Protein AF-A0A9D4JCU2-F1 (afdb_monomer_lite)

Sequence (73 aa):
MRELGRFLVRARMYDNEIHVHLRDIIDATTFPLVVTVTNALCQYDEETKKYTNPFLALKLGHLLKKAARILTT

pLDDT: mean 79.36, std 7.95, range [53.19, 88.31]

Structure (mmCIF, N/CA/C/O backbone):
data_AF-A0A9D4JCU2-F1
#
_entry.id   AF-A0A9D4JCU2-F1
#
loop_
_atom_site.group_PDB
_atom_site.id
_atom_site.type_symbol
_atom_site.label_atom_id
_atom_site.label_alt_id
_atom_site.label_comp_id
_atom_site.label_asym_id
_atom_site.label_entity_id
_atom_site.label_seq_id
_atom_site.pdbx_PDB_ins_code
_atom_site.Cartn_x
_atom_site.Cartn_y
_atom_site.Cartn_z
_atom_site.occupancy
_atom_site.B_iso_or_equiv
_atom_site.auth_seq_id
_atom_site.auth_comp_id
_atom_site.auth_asym_id
_atom_site.auth_atom_id
_atom_site.pdbx_PDB_model_num
ATOM 1 N N . MET A 1 1 ? 1.944 14.479 -4.955 1.00 60.44 1 MET A N 1
ATOM 2 C CA . MET A 1 1 ? 3.351 14.007 -4.942 1.00 60.44 1 MET A CA 1
ATOM 3 C C . MET A 1 1 ? 3.903 13.903 -3.521 1.00 60.44 1 MET A C 1
ATOM 5 O O . MET A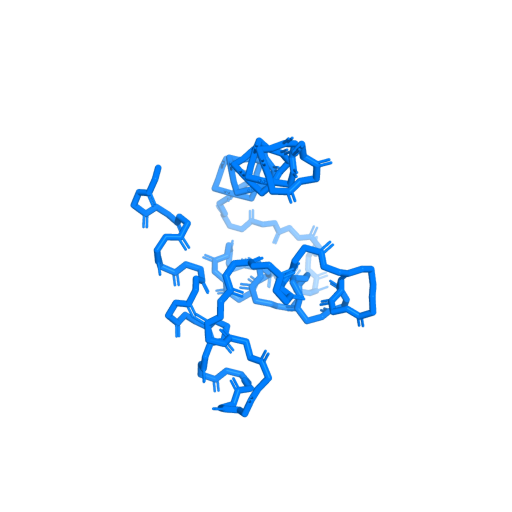 1 1 ? 4.539 12.900 -3.235 1.00 60.44 1 MET A O 1
ATOM 9 N N . ARG A 1 2 ? 3.628 14.850 -2.603 1.00 78.00 2 ARG A N 1
ATOM 10 C CA . ARG A 1 2 ? 4.060 14.741 -1.190 1.00 78.00 2 ARG A CA 1
ATOM 11 C C . ARG A 1 2 ? 3.527 13.493 -0.472 1.00 78.00 2 ARG A C 1
ATOM 13 O O . ARG A 1 2 ? 4.276 12.873 0.273 1.00 78.00 2 ARG A O 1
ATOM 20 N N . GLU A 1 3 ? 2.278 13.095 -0.714 1.00 81.38 3 GLU A N 1
ATOM 21 C CA . GLU A 1 3 ? 1.717 11.870 -0.119 1.00 81.38 3 GLU A CA 1
ATOM 22 C C . GLU A 1 3 ? 2.411 10.600 -0.615 1.00 81.38 3 GLU A C 1
ATOM 24 O O . GLU A 1 3 ? 2.624 9.675 0.155 1.00 81.38 3 GLU A O 1
ATOM 29 N N . LEU A 1 4 ? 2.829 10.596 -1.880 1.00 79.56 4 LEU A N 1
ATOM 30 C CA . LEU A 1 4 ? 3.554 9.492 -2.508 1.00 79.56 4 LEU A CA 1
ATOM 31 C C . LEU A 1 4 ? 4.947 9.315 -1.879 1.00 79.56 4 LEU A C 1
ATOM 33 O O . LEU A 1 4 ? 5.364 8.203 -1.578 1.00 79.56 4 LEU A O 1
ATOM 37 N N . GLY A 1 5 ? 5.633 10.427 -1.593 1.00 79.62 5 GLY A N 1
ATOM 38 C CA . GLY A 1 5 ? 6.889 10.408 -0.838 1.00 79.62 5 GLY A CA 1
ATOM 39 C C . GLY A 1 5 ? 6.709 9.913 0.601 1.00 79.62 5 GLY A C 1
ATOM 40 O O . GLY A 1 5 ? 7.500 9.105 1.075 1.00 79.62 5 GLY A O 1
ATOM 41 N N . ARG A 1 6 ? 5.637 10.330 1.292 1.00 82.44 6 ARG A N 1
ATOM 42 C CA . ARG A 1 6 ? 5.302 9.805 2.632 1.00 82.44 6 ARG A CA 1
ATOM 43 C C . ARG A 1 6 ? 4.998 8.308 2.607 1.00 82.44 6 ARG A C 1
ATOM 45 O O . ARG A 1 6 ? 5.387 7.600 3.531 1.00 82.44 6 ARG A O 1
ATOM 52 N N . PHE A 1 7 ? 4.334 7.846 1.554 1.00 84.50 7 PHE A N 1
ATOM 53 C CA . PHE A 1 7 ? 4.063 6.436 1.313 1.00 84.50 7 PHE A CA 1
ATOM 54 C 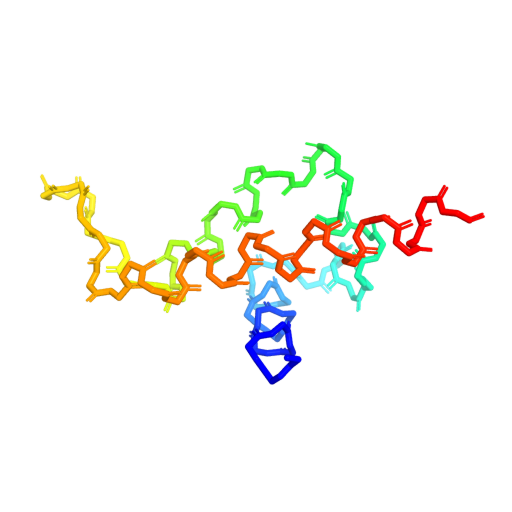C . PHE A 1 7 ? 5.342 5.629 1.120 1.00 84.50 7 PHE A C 1
ATOM 56 O O . PHE A 1 7 ? 5.519 4.647 1.824 1.00 84.50 7 PHE A O 1
ATOM 63 N N . LEU A 1 8 ? 6.275 6.091 0.287 1.00 81.12 8 LEU A N 1
ATOM 64 C CA . LEU A 1 8 ? 7.591 5.462 0.125 1.00 81.12 8 LEU A CA 1
ATOM 65 C C . LEU A 1 8 ? 8.370 5.365 1.442 1.00 81.12 8 LEU A C 1
ATOM 67 O O . LEU A 1 8 ? 8.896 4.311 1.783 1.00 81.12 8 LEU A O 1
ATOM 71 N N . VAL A 1 9 ? 8.413 6.456 2.213 1.00 84.06 9 VAL A N 1
ATOM 72 C CA . VAL A 1 9 ? 9.099 6.470 3.516 1.00 84.06 9 VAL A CA 1
ATOM 73 C C . VAL A 1 9 ? 8.461 5.473 4.481 1.00 84.06 9 VAL A C 1
ATOM 75 O O . VAL A 1 9 ? 9.176 4.787 5.205 1.00 84.06 9 VAL A O 1
ATOM 78 N N . ARG A 1 10 ? 7.127 5.366 4.487 1.00 82.94 10 ARG A N 1
ATOM 79 C CA . ARG A 1 10 ? 6.421 4.382 5.313 1.00 82.94 10 ARG A CA 1
ATOM 80 C C . ARG A 1 10 ? 6.609 2.959 4.807 1.00 82.94 10 ARG A C 1
ATOM 82 O O . ARG A 1 10 ? 6.854 2.094 5.630 1.00 82.94 10 ARG A O 1
ATOM 89 N N . ALA A 1 11 ? 6.574 2.719 3.501 1.00 80.50 11 ALA A N 1
ATOM 90 C CA . ALA A 1 11 ? 6.845 1.407 2.919 1.00 80.50 11 ALA A CA 1
ATOM 91 C C . ALA A 1 11 ? 8.232 0.894 3.323 1.00 80.50 11 ALA A C 1
ATOM 93 O O . ALA A 1 11 ? 8.355 -0.246 3.753 1.00 80.50 11 ALA A O 1
ATOM 94 N N . ARG A 1 12 ? 9.237 1.779 3.333 1.00 80.06 12 ARG A N 1
ATOM 95 C CA . ARG A 1 12 ? 10.594 1.464 3.800 1.00 80.06 12 ARG A CA 1
ATOM 96 C C . ARG A 1 12 ? 10.675 1.080 5.283 1.00 80.06 12 ARG A C 1
ATOM 98 O O . ARG A 1 12 ? 11.586 0.370 5.684 1.00 80.06 12 ARG A O 1
ATOM 105 N N . MET A 1 13 ? 9.748 1.559 6.115 1.00 79.19 13 MET A N 1
ATOM 106 C CA . MET A 1 13 ? 9.673 1.145 7.522 1.00 79.19 13 MET A CA 1
ATOM 107 C C . MET A 1 13 ? 9.082 -0.259 7.687 1.00 79.19 13 MET A C 1
ATOM 109 O O . MET A 1 13 ? 9.378 -0.910 8.683 1.00 79.19 13 MET A O 1
ATOM 113 N N . TYR A 1 14 ? 8.243 -0.703 6.746 1.00 76.00 14 TYR A N 1
ATOM 114 C CA . TYR A 1 14 ? 7.650 -2.042 6.758 1.00 76.00 14 TYR A CA 1
ATOM 115 C C . TYR A 1 14 ? 8.569 -3.087 6.127 1.00 76.00 14 TYR A C 1
ATOM 117 O O . TYR A 1 14 ? 8.579 -4.224 6.582 1.00 76.00 14 TYR A O 1
ATOM 125 N N . ASP A 1 15 ? 9.353 -2.695 5.124 1.00 70.38 15 ASP A N 1
ATOM 126 C CA . ASP A 1 15 ? 10.333 -3.561 4.483 1.00 70.38 15 ASP A CA 1
ATOM 127 C C . ASP A 1 15 ? 11.582 -2.748 4.110 1.00 70.38 15 ASP A C 1
ATOM 129 O O . ASP A 1 15 ? 11.521 -1.798 3.322 1.00 70.38 15 ASP A O 1
ATOM 133 N N . ASN A 1 16 ? 12.713 -3.077 4.742 1.00 65.06 16 ASN A N 1
ATOM 134 C CA . ASN A 1 16 ? 13.965 -2.331 4.585 1.00 65.06 16 ASN A CA 1
ATOM 135 C C . ASN A 1 16 ? 14.769 -2.743 3.342 1.00 65.06 16 ASN A C 1
ATOM 137 O O . ASN A 1 16 ? 15.674 -2.001 2.955 1.00 65.06 16 ASN A O 1
ATOM 141 N N . GLU A 1 17 ? 14.460 -3.887 2.726 1.00 58.09 17 GLU A N 1
ATOM 142 C CA . GLU A 1 17 ? 15.295 -4.495 1.682 1.00 58.09 17 GLU A CA 1
ATOM 143 C C . GLU A 1 17 ? 14.710 -4.334 0.272 1.00 58.09 17 GLU A C 1
ATOM 145 O O . GLU A 1 17 ? 15.473 -4.181 -0.680 1.00 58.09 17 GLU A O 1
ATOM 150 N N . ILE A 1 18 ? 13.383 -4.303 0.112 1.00 53.88 18 ILE A N 1
ATOM 151 C CA . ILE A 1 18 ? 12.747 -4.579 -1.188 1.00 53.88 18 ILE A CA 1
ATOM 152 C C . ILE A 1 18 ? 12.149 -3.317 -1.845 1.00 53.88 18 ILE A C 1
ATOM 154 O O . ILE A 1 18 ? 11.974 -3.266 -3.060 1.00 53.88 18 ILE A O 1
ATOM 158 N N . HIS A 1 19 ? 11.856 -2.244 -1.098 1.00 59.00 19 HIS A N 1
ATOM 159 C CA . HIS A 1 19 ? 10.998 -1.150 -1.603 1.00 59.00 19 HIS A CA 1
ATOM 160 C C . HIS A 1 19 ? 11.645 0.239 -1.605 1.00 59.00 19 HIS A C 1
ATOM 162 O O . HIS A 1 19 ? 11.026 1.244 -1.244 1.00 59.00 19 HIS A O 1
ATOM 168 N N . VAL A 1 20 ? 12.905 0.319 -2.038 1.00 60.12 20 VAL A N 1
ATOM 169 C CA . VAL A 1 20 ? 13.619 1.603 -2.177 1.00 60.12 20 VAL A CA 1
ATOM 170 C C . VAL A 1 20 ? 13.091 2.419 -3.363 1.00 60.12 20 VAL A C 1
ATOM 172 O O . VAL A 1 20 ? 13.112 3.654 -3.328 1.00 60.12 20 VAL A O 1
ATOM 175 N N . HIS A 1 21 ? 12.575 1.754 -4.400 1.00 70.81 21 HIS A N 1
ATOM 176 C CA . HIS A 1 21 ? 12.133 2.409 -5.622 1.00 70.81 21 HIS A CA 1
ATOM 177 C C . HIS A 1 21 ? 10.639 2.265 -5.856 1.00 70.81 21 HIS A C 1
ATOM 179 O O . HIS A 1 21 ? 10.003 1.268 -5.535 1.00 70.81 21 HIS A O 1
ATOM 185 N N . LEU A 1 22 ? 10.081 3.289 -6.501 1.00 73.50 22 LEU A N 1
ATOM 186 C CA . LEU A 1 22 ? 8.679 3.301 -6.889 1.00 73.50 22 LEU A CA 1
ATOM 187 C C . LEU A 1 22 ? 8.322 2.115 -7.793 1.00 73.50 22 LEU A C 1
ATOM 189 O O . LEU A 1 22 ? 7.197 1.643 -7.739 1.00 73.50 22 LEU A O 1
ATOM 193 N N . ARG A 1 23 ? 9.283 1.642 -8.596 1.00 74.56 23 ARG A N 1
ATOM 194 C CA . ARG A 1 23 ? 9.116 0.540 -9.546 1.00 74.56 23 ARG A CA 1
ATOM 195 C C . ARG A 1 23 ? 8.802 -0.785 -8.856 1.00 74.56 23 ARG A C 1
ATOM 197 O O . ARG A 1 23 ? 7.873 -1.453 -9.290 1.00 74.56 23 ARG A O 1
ATOM 204 N N . ASP A 1 24 ? 9.502 -1.105 -7.772 1.00 74.12 24 ASP A N 1
ATOM 205 C CA . ASP A 1 24 ? 9.264 -2.322 -6.990 1.00 74.12 24 ASP A CA 1
ATOM 206 C C . ASP A 1 24 ? 7.862 -2.339 -6.378 1.00 74.12 24 ASP A C 1
ATOM 208 O O . ASP A 1 24 ? 7.207 -3.371 -6.346 1.00 74.12 24 ASP A O 1
ATOM 212 N N . ILE A 1 25 ? 7.355 -1.174 -5.972 1.00 75.69 25 ILE A N 1
ATOM 213 C CA . ILE A 1 25 ? 6.054 -1.053 -5.298 1.00 75.69 25 ILE A CA 1
ATOM 214 C C . ILE A 1 25 ? 4.864 -1.123 -6.270 1.00 75.69 25 ILE A C 1
ATOM 216 O O . ILE A 1 25 ? 3.709 -1.271 -5.875 1.00 75.69 25 ILE A O 1
ATOM 220 N N . ILE A 1 26 ? 5.127 -0.959 -7.563 1.00 77.44 26 ILE A N 1
ATOM 221 C CA . ILE A 1 26 ? 4.105 -1.061 -8.608 1.00 77.44 26 ILE A CA 1
ATOM 222 C C . ILE A 1 26 ? 3.929 -2.519 -9.047 1.00 77.44 26 ILE A C 1
ATOM 224 O O . ILE A 1 26 ? 2.941 -2.846 -9.705 1.00 77.44 26 ILE A O 1
ATOM 228 N N . ASP A 1 27 ? 4.855 -3.400 -8.669 1.00 78.81 27 ASP A N 1
ATOM 229 C CA . ASP A 1 27 ? 4.758 -4.811 -8.990 1.00 78.81 27 ASP A CA 1
ATOM 230 C C . ASP A 1 27 ? 3.590 -5.479 -8.246 1.00 78.81 27 ASP A C 1
ATOM 232 O O . ASP A 1 27 ? 3.361 -5.245 -7.055 1.00 78.81 27 ASP A O 1
ATOM 236 N N . ALA A 1 28 ? 2.848 -6.339 -8.947 1.00 75.94 28 ALA A N 1
ATOM 237 C CA . ALA A 1 28 ? 1.684 -7.026 -8.395 1.00 75.94 28 ALA A CA 1
ATOM 238 C C . ALA A 1 28 ? 2.036 -7.936 -7.205 1.00 75.94 28 ALA A C 1
ATOM 240 O O . ALA A 1 28 ? 1.192 -8.149 -6.333 1.0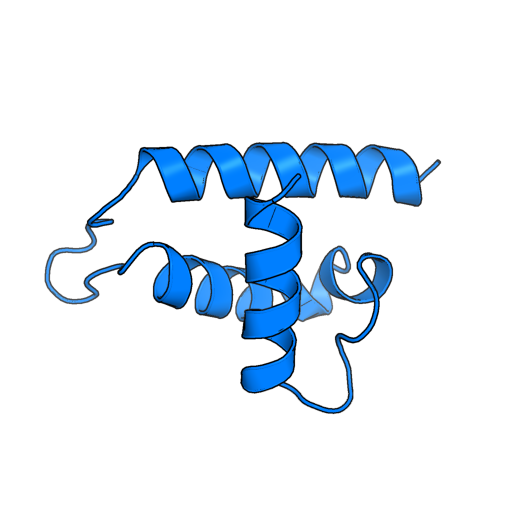0 75.94 28 ALA A O 1
ATOM 241 N N . THR A 1 29 ? 3.276 -8.431 -7.127 1.00 78.94 29 THR A N 1
ATOM 242 C CA . THR A 1 29 ? 3.763 -9.237 -5.995 1.00 78.94 29 THR A CA 1
ATOM 243 C C . THR A 1 29 ? 3.837 -8.439 -4.693 1.00 78.94 29 THR A C 1
ATOM 245 O O . THR A 1 29 ? 3.696 -9.012 -3.614 1.00 78.94 29 THR A O 1
ATOM 248 N N . THR A 1 30 ? 3.972 -7.112 -4.775 1.00 78.88 30 THR A N 1
ATOM 249 C CA . THR A 1 30 ? 4.098 -6.216 -3.612 1.00 78.88 30 THR A CA 1
ATOM 250 C C . THR A 1 30 ? 2.781 -5.530 -3.245 1.00 78.88 30 THR A C 1
ATOM 252 O O . THR A 1 30 ? 2.686 -4.844 -2.226 1.00 78.88 30 THR A O 1
ATOM 255 N N . PHE A 1 31 ? 1.718 -5.771 -4.020 1.00 80.00 31 PHE A N 1
ATOM 256 C CA . PHE A 1 31 ? 0.374 -5.259 -3.760 1.00 80.00 31 PHE A CA 1
ATOM 257 C C . PHE A 1 31 ? -0.132 -5.461 -2.315 1.00 80.00 31 PHE A C 1
ATOM 259 O O . PHE A 1 31 ? -0.666 -4.502 -1.752 1.00 80.00 31 PHE A O 1
ATOM 266 N N . PRO A 1 32 ? 0.037 -6.627 -1.654 1.00 83.56 32 PRO A N 1
ATOM 267 C CA . PRO A 1 32 ? -0.379 -6.767 -0.256 1.00 83.56 32 PRO A CA 1
ATOM 268 C C . PRO A 1 32 ? 0.354 -5.795 0.680 1.00 83.56 32 PRO A C 1
ATOM 270 O O . PRO A 1 32 ? -0.266 -5.212 1.568 1.00 83.56 32 PRO A O 1
ATOM 273 N N . LEU A 1 33 ? 1.644 -5.540 0.446 1.00 83.06 33 LEU A N 1
ATOM 274 C CA . LEU A 1 33 ? 2.409 -4.563 1.217 1.00 83.06 33 LEU A CA 1
ATOM 275 C C . LEU A 1 33 ? 1.924 -3.133 0.946 1.00 83.06 33 LEU A C 1
ATOM 277 O O . LEU A 1 33 ? 1.767 -2.349 1.883 1.00 83.06 33 LEU A O 1
ATOM 281 N N . VAL A 1 34 ? 1.587 -2.805 -0.304 1.00 83.88 34 VAL A N 1
ATOM 282 C CA . VAL A 1 34 ? 0.978 -1.512 -0.668 1.00 83.88 34 VAL A CA 1
ATOM 283 C C . VAL A 1 34 ? -0.306 -1.257 0.109 1.00 83.88 34 VAL A C 1
ATOM 285 O O . VAL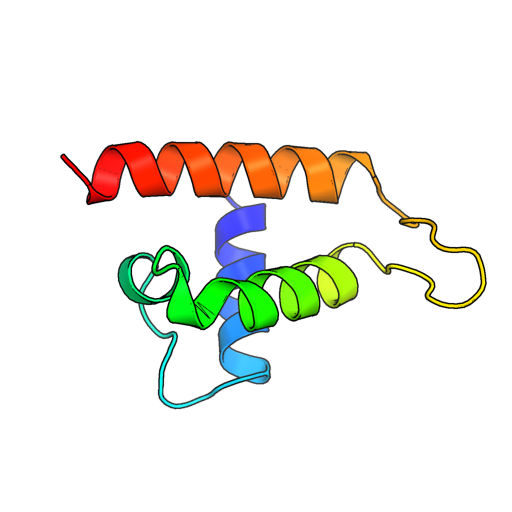 A 1 34 ? -0.508 -0.152 0.622 1.00 83.88 34 VAL A O 1
ATOM 288 N N . VAL A 1 35 ? -1.169 -2.267 0.214 1.00 84.56 35 VAL A N 1
ATOM 289 C CA . VAL A 1 35 ? -2.426 -2.176 0.963 1.00 84.56 35 VAL A CA 1
ATOM 290 C C . VAL A 1 35 ? -2.146 -1.962 2.449 1.00 84.56 35 VAL A C 1
ATOM 292 O O . VAL A 1 35 ? -2.699 -1.029 3.031 1.00 84.56 35 VAL A O 1
ATOM 295 N N . THR A 1 36 ? -1.231 -2.729 3.044 1.00 85.69 36 THR A N 1
ATOM 296 C CA . THR A 1 36 ? -0.841 -2.582 4.457 1.00 85.69 36 THR A CA 1
ATOM 297 C C . THR A 1 36 ? -0.303 -1.184 4.763 1.00 85.69 36 THR A C 1
ATOM 299 O O . THR A 1 36 ? -0.755 -0.527 5.703 1.00 85.69 36 THR A O 1
ATOM 302 N N . VAL A 1 37 ? 0.604 -0.671 3.930 1.00 86.00 37 VAL A N 1
ATOM 303 C CA . VAL A 1 37 ? 1.182 0.671 4.097 1.00 86.00 37 VAL A CA 1
ATOM 304 C C . VAL A 1 37 ? 0.120 1.755 3.899 1.00 86.00 37 VAL A C 1
ATOM 306 O O . VAL A 1 37 ? 0.105 2.751 4.626 1.00 86.00 37 VAL A O 1
ATOM 309 N N . THR A 1 38 ? -0.797 1.568 2.945 1.00 86.19 38 THR A N 1
ATOM 310 C CA . THR A 1 38 ? -1.912 2.498 2.700 1.00 86.19 38 THR A CA 1
ATOM 311 C C . THR A 1 38 ? -2.871 2.529 3.884 1.00 86.19 38 THR A C 1
ATOM 313 O O . THR A 1 38 ? -3.265 3.612 4.315 1.00 86.19 38 THR A O 1
ATOM 316 N N . ASN A 1 39 ? -3.195 1.368 4.451 1.00 87.19 39 ASN A N 1
ATOM 317 C CA . ASN A 1 39 ? -4.030 1.237 5.641 1.00 87.19 39 ASN A CA 1
ATOM 318 C C . ASN A 1 39 ? -3.385 1.933 6.845 1.00 87.19 39 ASN A C 1
ATOM 320 O O . ASN A 1 39 ? -4.038 2.745 7.503 1.00 87.19 39 ASN A O 1
ATOM 324 N N . ALA A 1 40 ? -2.085 1.724 7.062 1.00 85.00 40 ALA A N 1
ATOM 325 C CA . ALA A 1 40 ? -1.329 2.402 8.112 1.00 85.00 40 ALA A CA 1
ATOM 326 C C . ALA A 1 40 ? -1.277 3.931 7.921 1.00 85.00 40 ALA A C 1
ATOM 328 O O . ALA A 1 40 ? -1.324 4.688 8.891 1.00 85.00 40 ALA A O 1
ATOM 329 N N . LEU A 1 41 ? -1.188 4.413 6.677 1.00 84.19 41 LEU A N 1
ATOM 330 C CA . LEU A 1 41 ? -1.178 5.847 6.365 1.00 84.19 41 LEU A CA 1
ATOM 331 C C . LEU A 1 41 ? -2.548 6.509 6.482 1.00 84.19 41 LEU A C 1
ATOM 333 O O . LEU A 1 41 ? -2.632 7.672 6.873 1.00 84.19 41 LEU A O 1
ATOM 337 N N . CYS A 1 42 ? -3.604 5.789 6.118 1.00 85.06 42 CYS A N 1
ATOM 338 C CA . CYS A 1 42 ? -4.971 6.303 6.106 1.00 85.06 42 CYS A CA 1
ATOM 339 C C . CYS A 1 42 ? -5.717 6.034 7.418 1.00 85.06 42 CYS A C 1
ATOM 341 O O . CYS A 1 42 ? -6.910 6.345 7.490 1.00 85.06 42 CYS A O 1
ATOM 343 N N . GLN A 1 43 ? -5.020 5.470 8.418 1.00 84.62 43 GLN A N 1
ATOM 344 C CA . GLN A 1 43 ? -5.577 5.029 9.698 1.00 84.62 43 GLN A CA 1
ATOM 345 C C . GLN A 1 43 ? -6.853 4.221 9.452 1.00 84.62 43 GLN A C 1
ATOM 347 O O . GLN A 1 43 ? -7.956 4.624 9.834 1.00 84.62 43 GLN A O 1
ATOM 352 N N . TYR A 1 44 ? -6.688 3.153 8.672 1.00 84.62 44 TYR A N 1
ATOM 353 C CA . TYR A 1 44 ? -7.737 2.173 8.462 1.00 84.62 44 TYR A CA 1
ATOM 354 C C . TYR A 1 44 ? -7.997 1.448 9.773 1.00 84.62 44 TYR A C 1
ATOM 356 O O . TYR A 1 44 ? -7.081 0.894 10.376 1.00 84.62 44 TYR A O 1
ATOM 364 N N . ASP A 1 45 ? -9.248 1.481 10.188 1.00 84.25 45 ASP A N 1
ATOM 365 C CA . ASP A 1 45 ? -9.732 0.818 11.377 1.00 84.25 45 ASP A CA 1
ATOM 366 C C . ASP A 1 45 ? -10.296 -0.548 10.967 1.00 84.25 45 A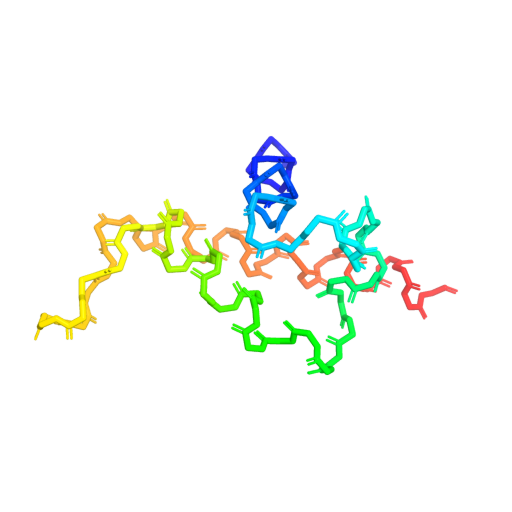SP A C 1
ATOM 368 O O . ASP A 1 45 ? -11.269 -0.626 10.209 1.00 84.25 45 ASP A O 1
ATOM 372 N N . GLU A 1 46 ? -9.646 -1.631 11.401 1.00 80.50 46 GLU A N 1
ATOM 373 C CA . GLU A 1 46 ? -10.044 -2.995 11.027 1.00 80.50 46 GLU A CA 1
ATOM 374 C C . GLU A 1 46 ? -11.397 -3.397 11.629 1.00 80.50 46 GLU A C 1
ATOM 376 O O . GLU A 1 46 ? -12.145 -4.147 10.997 1.00 80.50 46 GLU A O 1
ATOM 381 N N . GLU A 1 47 ? -11.74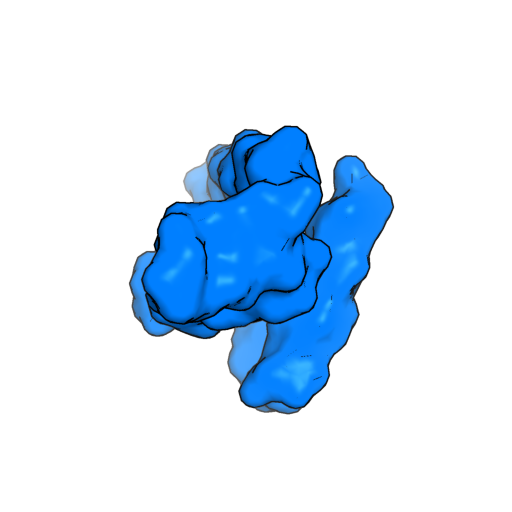6 -2.857 12.799 1.00 82.56 47 GLU A N 1
ATOM 382 C CA . GLU A 1 47 ? -12.986 -3.177 13.514 1.00 82.56 47 GLU A CA 1
ATOM 383 C C . GLU A 1 47 ? -14.210 -2.583 12.807 1.00 82.56 47 GLU A C 1
ATOM 385 O O . GLU A 1 47 ? -15.215 -3.260 12.576 1.00 82.56 47 GLU A O 1
ATOM 390 N N . THR A 1 48 ? -14.117 -1.319 12.396 1.00 83.25 48 THR A N 1
ATOM 391 C CA . THR A 1 48 ? -15.200 -0.602 11.709 1.00 83.25 48 THR A CA 1
ATOM 392 C C . THR A 1 48 ? -15.111 -0.677 10.186 1.00 83.25 48 THR A C 1
ATOM 394 O O . THR A 1 48 ? -16.046 -0.248 9.502 1.00 83.25 48 THR A O 1
ATOM 397 N N . LYS A 1 49 ? -14.014 -1.228 9.646 1.00 80.31 49 LYS A N 1
ATOM 398 C CA . LYS A 1 49 ? -13.675 -1.279 8.211 1.00 80.31 49 LYS A CA 1
ATOM 399 C C . LYS A 1 49 ? -13.708 0.096 7.541 1.00 80.31 49 LYS A C 1
ATOM 401 O O . LYS A 1 49 ? -14.110 0.231 6.381 1.00 80.31 49 LYS A O 1
ATOM 406 N N . LYS A 1 50 ? -13.329 1.140 8.280 1.00 80.44 50 LYS A N 1
ATOM 407 C CA . LYS A 1 50 ? -13.387 2.532 7.819 1.00 80.44 50 LYS A CA 1
ATOM 408 C C . LYS A 1 50 ? -12.005 3.151 7.790 1.00 80.44 50 LYS A C 1
ATOM 410 O O . LYS A 1 50 ? -11.177 2.947 8.666 1.00 80.44 50 LYS A O 1
ATOM 415 N N . TYR A 1 51 ? -11.786 3.978 6.779 1.00 82.00 51 TYR A N 1
ATOM 416 C CA . TYR A 1 51 ? -10.649 4.881 6.758 1.00 82.00 51 TYR A CA 1
ATOM 417 C C . TYR A 1 51 ? -10.995 6.125 7.564 1.00 82.00 51 TYR A C 1
ATOM 419 O O . TYR A 1 51 ? -12.007 6.769 7.287 1.00 82.00 51 TYR A O 1
ATOM 427 N N . THR A 1 52 ? -10.121 6.512 8.490 1.00 80.06 52 THR A N 1
ATOM 428 C CA . THR A 1 52 ? -10.216 7.831 9.139 1.00 80.06 52 THR A CA 1
ATOM 429 C C . THR A 1 52 ? -10.090 8.944 8.097 1.00 80.06 52 THR A C 1
ATOM 431 O O . THR A 1 52 ? -10.721 9.992 8.211 1.00 80.06 52 THR A O 1
ATOM 434 N N . ASN A 1 53 ? -9.303 8.705 7.040 1.00 80.19 53 ASN A N 1
ATOM 435 C CA . ASN A 1 53 ? -9.088 9.674 5.972 1.00 80.19 53 ASN A CA 1
ATOM 436 C C . ASN A 1 53 ? -9.268 9.050 4.569 1.00 80.19 53 ASN A C 1
ATOM 438 O O . ASN A 1 53 ? -8.287 8.756 3.878 1.00 80.19 53 ASN A O 1
ATOM 442 N N . PRO A 1 54 ? -10.518 8.842 4.106 1.00 79.31 54 PRO A N 1
ATOM 443 C CA . PRO A 1 54 ? -10.800 8.162 2.837 1.00 79.31 54 PRO A CA 1
ATOM 444 C C . PRO A 1 54 ? -10.304 8.947 1.613 1.00 79.31 54 PRO A C 1
ATOM 446 O O . PRO A 1 54 ? -9.894 8.358 0.612 1.00 79.31 54 PRO A O 1
ATOM 449 N N . PHE A 1 55 ? -10.260 10.281 1.699 1.00 83.31 55 PHE A N 1
ATOM 450 C CA . PHE A 1 55 ? -9.696 11.132 0.648 1.00 83.31 55 PHE A CA 1
ATOM 451 C C . PHE A 1 55 ? -8.201 10.878 0.432 1.00 83.31 55 PHE A C 1
ATOM 453 O O . PHE A 1 55 ? -7.725 10.926 -0.704 1.00 83.31 55 PHE A O 1
ATOM 460 N N . LEU A 1 56 ? -7.461 10.582 1.506 1.00 83.19 56 LEU A N 1
ATOM 461 C CA . LEU A 1 56 ? -6.037 10.268 1.429 1.00 83.19 56 LEU A CA 1
ATOM 462 C C . LEU A 1 56 ? -5.815 8.943 0.689 1.00 83.19 56 LEU A C 1
ATOM 464 O O . LEU A 1 56 ? -4.978 8.888 -0.211 1.00 83.19 56 LEU A O 1
ATOM 468 N N . ALA A 1 57 ? -6.614 7.920 1.012 1.00 82.44 57 ALA A N 1
ATOM 469 C CA . ALA A 1 57 ? -6.566 6.608 0.365 1.00 82.44 57 ALA A CA 1
ATOM 470 C C . ALA A 1 57 ? -6.870 6.711 -1.137 1.00 82.44 57 ALA A C 1
ATOM 472 O O . ALA A 1 57 ? -6.108 6.215 -1.971 1.00 82.44 57 ALA A O 1
ATOM 473 N N . LEU A 1 58 ? -7.934 7.439 -1.495 1.00 85.75 58 LEU A N 1
ATOM 474 C CA . LEU A 1 58 ? -8.318 7.654 -2.890 1.00 85.75 58 LEU A CA 1
ATOM 475 C C . LEU A 1 58 ? -7.211 8.376 -3.676 1.00 85.75 58 LEU A C 1
ATOM 477 O O . LEU A 1 58 ? -6.862 7.986 -4.794 1.00 85.75 58 LEU A O 1
ATOM 481 N N . LYS A 1 59 ? -6.628 9.421 -3.077 1.00 87.62 59 LYS A N 1
ATOM 482 C CA . LYS A 1 59 ? -5.546 10.199 -3.689 1.00 87.62 59 LYS A CA 1
ATOM 483 C C . LYS A 1 59 ? -4.277 9.366 -3.862 1.00 87.62 59 LYS A C 1
ATOM 485 O O . LYS A 1 59 ? -3.636 9.472 -4.907 1.00 87.62 59 LYS A O 1
ATOM 490 N N . LEU A 1 60 ? -3.935 8.524 -2.885 1.00 86.06 60 LEU A N 1
ATOM 491 C CA . LEU A 1 60 ? -2.820 7.576 -2.967 1.00 86.06 60 LEU A CA 1
ATOM 492 C C . LEU A 1 60 ? -3.007 6.586 -4.116 1.00 86.06 60 LEU A C 1
ATOM 494 O O . LEU A 1 60 ? -2.109 6.463 -4.946 1.00 86.06 60 LEU A O 1
ATOM 498 N N . GLY A 1 61 ? -4.184 5.970 -4.234 1.00 85.38 61 GLY A N 1
ATOM 499 C CA . GLY A 1 61 ? -4.485 5.054 -5.338 1.00 85.38 61 GLY A CA 1
ATOM 500 C C . GLY A 1 61 ? -4.357 5.721 -6.712 1.00 85.38 61 GLY A C 1
ATOM 501 O O . GLY A 1 61 ? -3.743 5.170 -7.625 1.00 85.38 61 GLY A O 1
ATOM 502 N N . HIS A 1 62 ? -4.858 6.952 -6.857 1.00 88.31 62 HIS A N 1
ATOM 503 C CA . HIS A 1 62 ? -4.736 7.706 -8.109 1.00 88.31 62 HIS A CA 1
ATOM 504 C C . HIS A 1 62 ? -3.278 8.047 -8.453 1.00 88.31 62 HIS A C 1
ATOM 506 O O . HIS A 1 62 ? -2.863 7.963 -9.612 1.00 88.31 62 HIS A O 1
ATOM 512 N N . LEU A 1 63 ? -2.493 8.425 -7.443 1.00 86.19 63 LEU A N 1
ATOM 513 C CA . LEU A 1 63 ? -1.073 8.733 -7.580 1.00 86.19 63 LEU A CA 1
ATOM 514 C C . LEU A 1 63 ? -0.251 7.493 -7.955 1.00 86.19 63 LEU A C 1
ATOM 516 O O . LEU A 1 63 ? 0.560 7.579 -8.875 1.00 86.19 63 LEU A O 1
ATOM 520 N N . LEU A 1 64 ? -0.499 6.354 -7.303 1.00 84.62 64 LEU A N 1
ATOM 521 C CA . LEU A 1 64 ? 0.140 5.072 -7.614 1.00 84.62 64 LEU A CA 1
ATOM 522 C C . LEU A 1 64 ? -0.210 4.604 -9.027 1.00 84.62 64 LEU A C 1
ATOM 524 O O . LEU A 1 64 ? 0.681 4.244 -9.787 1.00 84.62 64 LEU A O 1
ATOM 528 N N . LYS A 1 65 ? -1.477 4.717 -9.443 1.00 86.06 65 LYS A N 1
ATOM 529 C CA . LYS A 1 65 ? -1.894 4.394 -10.817 1.00 86.06 65 LYS A CA 1
ATOM 530 C C . LYS A 1 65 ? -1.200 5.275 -11.858 1.00 86.06 65 LYS A C 1
ATOM 532 O O . LYS A 1 65 ? -0.804 4.796 -12.918 1.00 86.06 65 LYS A O 1
ATOM 537 N N . LYS A 1 66 ? -1.043 6.571 -11.569 1.00 86.12 66 LYS A N 1
ATOM 538 C CA . LYS A 1 66 ? -0.336 7.504 -12.458 1.00 86.12 66 LYS A CA 1
ATOM 539 C C . LYS A 1 66 ? 1.158 7.183 -12.531 1.00 86.12 66 LYS A C 1
ATOM 541 O O . LYS A 1 66 ? 1.717 7.198 -13.621 1.00 86.12 66 LYS A O 1
ATOM 546 N N . ALA A 1 67 ? 1.774 6.871 -11.394 1.00 84.06 67 ALA A N 1
ATOM 547 C CA . ALA A 1 67 ? 3.159 6.421 -11.310 1.00 84.06 67 ALA A CA 1
ATOM 548 C C . ALA A 1 67 ? 3.392 5.121 -12.088 1.00 84.06 67 ALA A C 1
ATOM 550 O O . ALA A 1 67 ? 4.325 5.055 -12.881 1.00 84.06 67 ALA A O 1
ATOM 551 N N . ALA A 1 68 ? 2.500 4.142 -11.927 1.00 83.50 68 ALA A N 1
ATOM 552 C CA . ALA A 1 68 ? 2.517 2.896 -12.678 1.00 83.50 68 ALA A CA 1
ATOM 553 C C . ALA A 1 68 ? 2.486 3.157 -14.178 1.00 83.50 68 ALA A C 1
ATOM 555 O O . ALA A 1 68 ? 3.371 2.721 -14.899 1.00 83.50 68 ALA A O 1
ATOM 556 N N . ARG A 1 69 ? 1.546 3.987 -14.639 1.00 84.19 69 ARG A N 1
ATOM 557 C CA . ARG A 1 69 ? 1.446 4.319 -16.062 1.00 84.19 69 ARG A CA 1
ATOM 558 C C . ARG A 1 69 ? 2.725 4.949 -16.622 1.00 84.19 69 ARG A C 1
ATOM 560 O O . ARG A 1 69 ? 3.057 4.677 -17.764 1.00 84.19 69 ARG A O 1
ATOM 567 N N . ILE A 1 70 ? 3.429 5.769 -15.839 1.00 83.62 70 ILE A N 1
ATOM 568 C CA . ILE A 1 70 ? 4.698 6.389 -16.256 1.00 83.62 70 ILE A CA 1
ATOM 569 C C . ILE A 1 70 ? 5.836 5.362 -16.290 1.00 83.62 70 ILE A C 1
ATOM 571 O O . ILE A 1 70 ? 6.660 5.419 -17.187 1.00 83.62 70 ILE A O 1
ATOM 575 N N . LEU A 1 71 ? 5.889 4.439 -15.327 1.00 78.06 71 LEU A N 1
ATOM 576 C CA . LEU A 1 71 ? 6.985 3.471 -15.185 1.00 78.06 71 LEU A CA 1
ATOM 577 C C . LEU A 1 71 ? 6.816 2.204 -16.037 1.00 78.06 71 LEU A C 1
ATOM 579 O O . LEU A 1 71 ? 7.779 1.460 -16.214 1.00 78.06 71 LEU A O 1
ATOM 583 N N . THR A 1 72 ? 5.607 1.952 -16.542 1.00 70.12 72 THR A N 1
ATOM 584 C CA . THR A 1 72 ? 5.301 0.896 -17.522 1.00 70.12 72 THR A CA 1
ATOM 585 C C . THR A 1 72 ? 5.401 1.395 -18.976 1.00 70.12 72 THR A C 1
ATOM 587 O O . THR A 1 72 ? 5.193 0.603 -19.891 1.00 70.12 72 THR A O 1
ATOM 590 N N . THR A 1 73 ? 5.700 2.683 -19.200 1.00 53.19 73 THR A N 1
ATOM 591 C CA . THR A 1 73 ? 6.018 3.243 -20.532 1.00 53.19 73 THR A CA 1
ATOM 592 C C . THR A 1 73 ? 7.527 3.227 -20.744 1.00 53.19 73 THR A C 1
ATOM 594 O O . THR A 1 73 ? 7.949 2.952 -21.886 1.00 53.19 73 THR A O 1
#

Organism: Dreissena polymorpha (NCBI:txid45954)

Foldseek 3Di:
DVLLVVLLVQLCVVPVPQRNDLVSCLDPVNVVSSVVSLCVVQVQDPVVRDGPHVVSSVVNVVVSVVVNVVNVD

Secondary structure (DSSP, 8-state):
-HHHHHHHHHHHHH-SSS-SSHHHHHSGGGHHHHHHHHHHHHTEETTTTEES-HHHHHHHHHHHHHHHHHHT-

Radius of gyration: 11.97 Å; chains: 1; bounding box: 30×24×34 Å